Protein AF-A0A2V8MZA7-F1 (afdb_monomer_lite)

Sequence (136 aa):
GNGSMSVEARLWDLKAVQNREAIGQRFGSDDTDAGARLIAHRFADAIVDLISGGRGIAQTSIAYVSERTQAIKELYVMDYDGNNAHALTAYKSIVMTPAWSPDGEKVAFTSYRRGIPDIEILSRIDNRPYPFERIG

pLDDT: mean 92.76, std 7.94, range [48.31, 98.0]

Foldseek 3Di:
DWDKDKDWDWDFDPPDPPDRTQDTDIDMDIPDPVRVQVRVLVVVQVVCCSPVVDGDQQADKDWDWDCVPHVETFIWMAGPVRHPIDTLDDLSFHKDDWDADPVRQKIWIWTCSVVDTDIWMAGPVPSDTDDDPDPD

Radius of gyration: 19.93 Å; chains: 1; bounding box: 42×36×57 Å

Secondary structure (DSSP, 8-state):
---EEEEEEEEE-SS-SS--EEEEEEEEEESSHHHHHHHHHHHHHHHHHHHHSS--STT-EEEEEE-SSSSS-EEEEEETTS-S-EES---SS-EEEEEE-TTSSEEEEEE-TTSS-EEEEEETTT--B-PPP---

Structure (mmCIF, N/CA/C/O backbone):
data_AF-A0A2V8MZA7-F1
#
_entry.id   AF-A0A2V8MZA7-F1
#
loop_
_atom_site.group_PDB
_atom_site.id
_atom_site.type_symbol
_atom_site.label_atom_id
_atom_site.label_alt_id
_atom_site.label_comp_id
_atom_site.label_asym_id
_atom_site.label_entity_id
_atom_site.label_seq_id
_atom_site.pdbx_PDB_ins_code
_atom_site.Cartn_x
_atom_site.Cartn_y
_atom_site.Cartn_z
_atom_site.occupancy
_atom_site.B_iso_or_equiv
_atom_site.auth_seq_id
_atom_site.auth_comp_id
_atom_site.auth_asym_id
_atom_site.auth_atom_id
_atom_site.pdbx_PDB_model_num
ATOM 1 N N . GLY A 1 1 ? 17.695 -9.480 18.538 1.00 48.31 1 GLY A N 1
ATOM 2 C CA . GLY A 1 1 ? 16.611 -10.382 18.957 1.00 48.31 1 GLY A CA 1
ATOM 3 C C . GLY A 1 1 ? 15.328 -9.648 18.691 1.00 48.31 1 GLY A C 1
ATOM 4 O O . GLY A 1 1 ? 15.214 -8.532 19.171 1.00 48.31 1 GLY A O 1
ATOM 5 N N . ASN A 1 2 ? 14.442 -10.195 17.866 1.00 65.50 2 ASN A N 1
ATOM 6 C CA . ASN A 1 2 ? 13.229 -9.482 17.473 1.00 65.50 2 ASN A CA 1
ATOM 7 C C . ASN A 1 2 ? 12.174 -9.738 18.551 1.00 65.50 2 ASN A C 1
ATOM 9 O O . ASN A 1 2 ? 11.630 -10.837 18.631 1.00 65.50 2 ASN A O 1
ATOM 13 N N . GLY A 1 3 ? 11.987 -8.764 19.442 1.00 89.06 3 GLY A N 1
ATOM 14 C CA . GLY A 1 3 ? 10.914 -8.789 20.431 1.00 89.06 3 GLY A CA 1
ATOM 15 C C . GLY A 1 3 ? 9.550 -8.583 19.771 1.00 89.06 3 GLY A C 1
ATOM 16 O O . GLY A 1 3 ? 9.461 -8.174 18.615 1.00 89.06 3 GLY A O 1
ATOM 17 N N . SER A 1 4 ? 8.483 -8.858 20.513 1.00 94.06 4 SER A N 1
ATOM 18 C CA . SER A 1 4 ? 7.109 -8.544 20.114 1.00 94.06 4 SER A CA 1
ATOM 19 C C . SER A 1 4 ? 6.561 -7.408 20.971 1.00 94.06 4 SER A C 1
ATOM 21 O O . SER A 1 4 ? 6.731 -7.427 22.191 1.00 94.06 4 SER A O 1
ATOM 23 N N . MET A 1 5 ? 5.834 -6.484 20.356 1.00 95.75 5 MET A N 1
ATOM 24 C CA . MET A 1 5 ? 5.118 -5.396 21.011 1.00 95.75 5 MET A CA 1
ATOM 25 C C . MET A 1 5 ? 3.613 -5.681 21.020 1.00 95.75 5 MET A C 1
ATOM 27 O O . MET A 1 5 ? 3.051 -6.205 20.058 1.00 95.75 5 MET A O 1
ATOM 31 N N . SER A 1 6 ? 2.944 -5.281 22.101 1.00 96.12 6 SER A N 1
ATOM 32 C CA . SER A 1 6 ? 1.485 -5.234 22.188 1.00 96.12 6 SER A CA 1
ATOM 33 C C . SER A 1 6 ? 1.054 -3.867 22.707 1.00 96.12 6 SER A C 1
ATOM 35 O O . SER A 1 6 ? 1.511 -3.438 23.762 1.00 96.12 6 SER A O 1
ATOM 37 N N . VAL A 1 7 ? 0.132 -3.216 22.004 1.00 96.44 7 VAL A N 1
ATOM 38 C CA . VAL A 1 7 ? -0.423 -1.905 22.354 1.00 96.44 7 VAL A CA 1
ATOM 39 C C . VAL A 1 7 ? -1.921 -2.043 22.565 1.00 96.44 7 VAL A C 1
ATOM 41 O O . VAL A 1 7 ? -2.618 -2.655 21.759 1.00 96.44 7 VAL A O 1
ATOM 44 N N . GLU A 1 8 ? -2.425 -1.469 23.649 1.00 97.44 8 GLU A N 1
ATOM 45 C CA . GLU A 1 8 ? -3.858 -1.308 23.868 1.00 97.44 8 GLU A CA 1
ATOM 46 C C . GLU A 1 8 ? -4.256 0.112 23.466 1.00 97.44 8 GLU A C 1
ATOM 48 O O . GLU A 1 8 ? -3.748 1.081 24.029 1.00 97.44 8 GLU A O 1
ATOM 53 N N . ALA A 1 9 ? -5.131 0.231 22.470 1.00 96.25 9 ALA A N 1
ATOM 54 C CA . ALA A 1 9 ? -5.598 1.511 21.960 1.00 96.25 9 ALA A CA 1
ATOM 55 C C . ALA A 1 9 ? -7.099 1.655 22.200 1.00 96.25 9 ALA A C 1
ATOM 57 O O . ALA A 1 9 ? -7.874 0.705 22.038 1.00 96.25 9 ALA A O 1
ATOM 58 N N . ARG A 1 10 ? -7.496 2.860 22.611 1.00 96.31 10 ARG A N 1
ATOM 59 C CA . ARG A 1 10 ? -8.864 3.165 23.011 1.00 96.31 10 ARG A CA 1
ATOM 60 C C . ARG A 1 10 ? -9.336 4.485 22.414 1.00 96.31 10 ARG A C 1
ATOM 62 O O . ARG A 1 10 ? -8.572 5.447 22.350 1.00 96.31 10 ARG A O 1
ATOM 69 N N . LEU A 1 11 ? -10.598 4.525 22.000 1.00 95.75 11 LEU A N 1
ATOM 70 C CA . LEU A 1 11 ? -11.300 5.726 21.549 1.00 95.75 11 LEU A CA 1
ATOM 71 C C . LEU A 1 11 ? -12.491 5.962 22.477 1.00 95.75 11 LEU A C 1
ATOM 73 O O . LEU A 1 11 ? -13.287 5.048 22.684 1.00 95.75 11 LEU A O 1
ATOM 77 N N . TRP A 1 12 ? -12.642 7.184 22.990 1.00 95.00 12 TRP A N 1
ATOM 78 C CA . TRP A 1 12 ? -13.783 7.558 23.826 1.00 95.00 12 TRP A CA 1
ATOM 79 C C . TRP A 1 12 ? -14.686 8.578 23.137 1.00 95.00 12 TRP A C 1
ATOM 81 O O . TRP A 1 12 ? -14.219 9.620 22.679 1.00 95.00 12 TRP A O 1
ATOM 91 N N . ASP A 1 13 ? -15.990 8.311 23.140 1.00 93.94 13 ASP A N 1
ATOM 92 C CA . ASP A 1 13 ? -17.019 9.298 22.845 1.00 93.94 13 ASP A CA 1
ATOM 93 C C . ASP A 1 13 ? -17.278 10.159 24.088 1.00 93.94 13 ASP A C 1
ATOM 95 O O . ASP A 1 13 ? -17.837 9.720 25.098 1.00 93.94 13 ASP A O 1
ATOM 99 N N . LEU A 1 14 ? -16.866 11.423 24.006 1.00 92.44 14 LEU A N 1
ATOM 100 C CA . LEU A 1 14 ? -17.025 12.390 25.089 1.00 92.44 14 LEU A CA 1
ATOM 101 C C . LEU A 1 14 ? -18.467 12.897 25.245 1.00 92.44 14 LEU A C 1
ATOM 103 O O . LEU A 1 14 ? -18.784 13.493 26.274 1.00 92.44 14 LEU A O 1
ATOM 107 N N . LYS A 1 15 ? -19.342 12.675 24.255 1.00 92.44 15 LYS A N 1
ATOM 108 C CA . LYS A 1 15 ? -20.757 13.081 24.299 1.00 92.44 15 LYS A CA 1
ATOM 109 C C . LYS A 1 15 ? -21.651 12.014 24.926 1.00 92.44 15 LYS A C 1
ATOM 111 O O . LYS A 1 15 ? -22.746 12.335 25.386 1.00 92.44 15 LYS A O 1
ATOM 116 N N . ALA A 1 16 ? -21.196 10.765 24.973 1.00 88.62 16 ALA A N 1
ATOM 117 C CA . ALA A 1 16 ? -21.960 9.670 25.547 1.00 88.62 16 ALA A CA 1
ATOM 118 C C . ALA A 1 16 ? -22.095 9.812 27.079 1.00 88.62 16 ALA A C 1
ATOM 120 O O . ALA A 1 16 ? -21.127 10.038 27.816 1.00 88.62 16 ALA A O 1
ATOM 121 N N . VAL A 1 17 ? -23.324 9.668 27.583 1.00 85.44 17 VAL A N 1
ATOM 122 C CA . VAL A 1 17 ? -23.628 9.731 29.026 1.00 85.44 17 VAL A CA 1
ATOM 123 C C . VAL A 1 17 ? -23.287 8.406 29.722 1.00 85.44 17 VAL A C 1
ATOM 125 O O . VAL A 1 17 ? -22.861 8.409 30.873 1.00 85.44 17 VAL A O 1
ATOM 128 N N . GLN A 1 18 ? -23.408 7.283 29.010 1.00 86.12 18 GLN A N 1
ATOM 129 C CA . GLN A 1 18 ? -23.019 5.933 29.438 1.00 86.12 18 GLN A CA 1
ATOM 130 C C . GLN A 1 18 ? -22.300 5.233 28.276 1.00 86.12 18 GLN A C 1
ATOM 132 O O . GLN A 1 18 ? -22.518 5.607 27.128 1.00 86.12 18 GLN A O 1
ATOM 137 N N . ASN A 1 19 ? -21.460 4.231 28.562 1.00 81.75 19 ASN A N 1
ATOM 138 C CA . ASN A 1 19 ? -20.692 3.474 27.557 1.00 81.75 19 ASN A CA 1
ATOM 139 C C . ASN A 1 19 ? -19.843 4.362 26.634 1.00 81.75 19 ASN A C 1
ATOM 141 O O . ASN A 1 19 ? -19.955 4.316 25.415 1.00 81.75 19 ASN A O 1
ATOM 145 N N . ARG A 1 20 ? -18.977 5.185 27.237 1.00 90.88 20 ARG A N 1
ATOM 146 C CA . ARG A 1 20 ? -18.128 6.137 26.503 1.00 90.88 20 ARG A CA 1
ATOM 147 C C . ARG A 1 20 ? -17.051 5.485 25.647 1.00 90.88 20 ARG A C 1
ATOM 149 O O . ARG A 1 20 ? -16.498 6.160 24.795 1.00 90.88 20 ARG A O 1
ATOM 156 N N . GLU A 1 21 ? -16.682 4.235 25.901 1.00 94.69 21 GLU A N 1
ATOM 157 C CA . GLU A 1 21 ? -15.635 3.574 25.121 1.00 94.69 21 GLU A CA 1
ATOM 158 C C . GLU A 1 21 ? -16.204 3.119 23.774 1.00 94.69 21 GLU A C 1
ATOM 160 O O . GLU A 1 21 ? -17.037 2.220 23.708 1.00 94.69 21 GLU A O 1
ATOM 165 N N . ALA A 1 22 ? -15.763 3.783 22.709 1.00 92.19 22 ALA A N 1
ATOM 166 C CA . ALA A 1 22 ? -16.180 3.528 21.338 1.00 92.19 22 ALA A CA 1
ATOM 167 C C . ALA A 1 22 ? -15.284 2.478 20.659 1.00 92.19 22 ALA A C 1
ATOM 169 O O . ALA A 1 22 ? -15.753 1.691 19.841 1.00 92.19 22 ALA A O 1
ATOM 170 N N . ILE A 1 23 ? -13.998 2.440 21.023 1.00 93.88 23 ILE A N 1
ATOM 171 C CA . ILE A 1 23 ? -13.046 1.395 20.626 1.00 93.88 23 ILE A CA 1
ATOM 172 C C . ILE A 1 23 ? -12.207 1.037 21.848 1.00 93.88 23 ILE A C 1
ATOM 174 O O . ILE A 1 23 ? -11.699 1.934 22.515 1.00 93.88 23 ILE A O 1
ATOM 178 N N . GLY A 1 24 ? -12.015 -0.257 22.084 1.00 94.75 24 GLY A N 1
ATOM 179 C CA . GLY A 1 24 ? -11.020 -0.798 23.004 1.00 94.75 24 GLY A CA 1
ATOM 180 C C . GLY A 1 24 ? -10.431 -2.063 22.408 1.00 94.75 24 GLY A C 1
ATOM 181 O O . GLY A 1 24 ? -11.059 -3.120 22.439 1.00 94.75 24 GLY A O 1
ATOM 182 N N . GLN A 1 25 ? -9.260 -1.952 21.784 1.00 95.25 25 GLN A N 1
ATOM 183 C CA . GLN A 1 25 ? -8.643 -3.056 21.051 1.00 95.25 25 GLN A CA 1
ATOM 184 C C . GLN A 1 25 ? -7.162 -3.185 21.391 1.00 95.25 25 GLN A C 1
ATOM 186 O O . GLN A 1 25 ? -6.458 -2.201 21.623 1.00 95.25 25 GLN A O 1
ATOM 191 N N . ARG A 1 26 ? -6.684 -4.430 21.403 1.00 97.12 26 ARG A N 1
ATOM 192 C CA . ARG A 1 26 ? -5.268 -4.756 21.546 1.00 97.12 26 ARG A CA 1
ATOM 193 C C . ARG A 1 26 ? -4.693 -5.110 20.182 1.00 97.12 26 ARG A C 1
ATOM 195 O O . ARG A 1 26 ? -5.220 -5.980 19.494 1.00 97.12 26 ARG A O 1
ATOM 202 N N . PHE A 1 27 ? -3.580 -4.482 19.839 1.00 96.38 27 PHE A N 1
ATOM 203 C CA . PHE A 1 27 ? -2.850 -4.693 18.598 1.00 96.38 27 PHE A CA 1
ATOM 204 C C . PHE A 1 27 ? -1.456 -5.233 18.907 1.00 96.38 27 PHE A C 1
ATOM 206 O O . PHE A 1 27 ? -0.794 -4.743 19.818 1.00 96.38 27 PHE A O 1
ATOM 213 N N . GLY A 1 28 ? -1.012 -6.232 18.146 1.00 96.12 28 GLY A N 1
ATOM 214 C CA . GLY A 1 28 ? 0.327 -6.808 18.260 1.00 96.12 28 GLY A CA 1
ATOM 215 C C . GLY A 1 28 ? 1.112 -6.694 16.957 1.00 96.12 28 GLY A C 1
ATOM 216 O O . GLY A 1 28 ? 0.527 -6.776 15.871 1.00 96.12 28 GLY A O 1
ATOM 217 N N . SER A 1 29 ? 2.425 -6.505 17.076 1.00 96.75 29 SER A N 1
ATOM 218 C CA . SER A 1 29 ? 3.382 -6.510 15.965 1.00 96.75 29 SER A CA 1
ATOM 219 C C . SER A 1 29 ? 4.803 -6.763 16.481 1.00 96.75 29 SER A C 1
ATOM 221 O O . SER A 1 29 ? 5.033 -6.794 17.689 1.00 96.75 29 SER A O 1
ATOM 223 N N . ASP A 1 30 ? 5.765 -6.917 15.577 1.00 96.44 30 ASP A N 1
ATOM 224 C CA . ASP A 1 30 ? 7.187 -6.901 15.922 1.00 96.44 30 ASP A CA 1
ATOM 225 C C . ASP A 1 30 ? 7.575 -5.591 16.623 1.00 96.44 30 ASP A C 1
ATOM 227 O O . ASP A 1 30 ? 7.091 -4.516 16.257 1.00 96.44 30 ASP A O 1
ATOM 231 N N . ASP A 1 31 ? 8.472 -5.679 17.606 1.00 96.56 31 ASP A N 1
ATOM 232 C CA . ASP A 1 31 ? 8.998 -4.541 18.367 1.00 96.56 31 ASP A CA 1
ATOM 233 C C . ASP A 1 31 ? 10.020 -3.750 17.531 1.00 96.56 31 ASP A C 1
ATOM 235 O O . ASP A 1 31 ? 11.237 -3.874 17.676 1.00 96.56 31 ASP A O 1
ATOM 239 N N . THR A 1 32 ? 9.496 -3.017 16.550 1.00 96.06 32 THR A N 1
ATOM 240 C CA . THR A 1 32 ? 10.236 -2.217 15.566 1.00 96.06 32 THR A CA 1
ATOM 241 C C . THR A 1 32 ? 9.433 -0.969 15.203 1.00 96.06 32 THR A C 1
ATOM 243 O O . THR A 1 32 ? 8.209 -0.957 15.346 1.00 96.06 32 THR A O 1
ATOM 246 N N . ASP A 1 33 ? 10.082 0.049 14.634 1.00 94.69 33 ASP A N 1
ATOM 247 C CA . ASP A 1 33 ? 9.393 1.248 14.132 1.00 94.69 33 ASP A CA 1
ATOM 248 C C . ASP A 1 33 ? 8.321 0.904 13.083 1.00 94.69 33 ASP A C 1
ATOM 250 O O . ASP A 1 33 ? 7.221 1.463 13.085 1.00 94.69 33 ASP A O 1
ATOM 254 N N . ALA A 1 34 ? 8.610 -0.068 12.209 1.00 94.25 34 ALA A N 1
ATOM 255 C CA . ALA A 1 34 ? 7.657 -0.562 11.219 1.00 94.25 34 ALA A CA 1
ATOM 256 C C . ALA A 1 34 ? 6.438 -1.221 11.884 1.00 94.25 34 ALA A C 1
ATOM 258 O O . ALA A 1 34 ? 5.302 -0.986 11.466 1.00 94.25 34 ALA A O 1
ATOM 259 N N . GLY A 1 35 ? 6.660 -2.003 12.944 1.00 96.00 35 GLY A N 1
ATOM 260 C CA . GLY A 1 35 ? 5.593 -2.638 13.708 1.00 96.00 35 GLY A CA 1
ATOM 261 C C . GLY A 1 35 ? 4.741 -1.647 14.501 1.00 96.00 35 GLY A C 1
ATOM 262 O O . GLY A 1 35 ? 3.513 -1.727 14.464 1.00 96.00 35 GLY A O 1
ATOM 263 N N . ALA A 1 36 ? 5.365 -0.657 15.142 1.00 95.75 36 ALA A N 1
ATOM 264 C CA . ALA A 1 36 ? 4.657 0.428 15.819 1.00 95.75 36 ALA A CA 1
ATOM 265 C C . ALA A 1 36 ? 3.785 1.227 14.836 1.00 95.75 36 ALA A C 1
ATOM 267 O O . ALA A 1 36 ? 2.622 1.521 15.121 1.00 95.75 36 ALA A O 1
ATOM 268 N N . ARG A 1 37 ? 4.305 1.515 13.636 1.00 96.38 37 ARG A N 1
ATOM 269 C CA . ARG A 1 37 ? 3.540 2.192 12.584 1.00 96.38 37 ARG A CA 1
ATOM 270 C C . ARG A 1 37 ? 2.385 1.338 12.057 1.00 96.38 37 ARG A C 1
ATOM 272 O O . ARG A 1 37 ? 1.295 1.863 11.859 1.00 96.38 37 ARG A O 1
ATOM 279 N N . LEU A 1 38 ? 2.579 0.028 11.890 1.00 96.38 38 LEU A N 1
ATOM 280 C CA . LEU A 1 38 ? 1.497 -0.889 11.514 1.00 96.38 38 LEU A CA 1
ATOM 281 C C . LEU A 1 38 ? 0.362 -0.886 12.549 1.00 96.38 38 LEU A C 1
ATOM 283 O O . LEU A 1 38 ? -0.812 -0.875 12.180 1.00 96.38 38 LEU A O 1
ATOM 287 N N . ILE A 1 39 ? 0.702 -0.869 13.840 1.00 97.56 39 ILE A N 1
ATOM 288 C CA . ILE A 1 39 ? -0.277 -0.745 14.926 1.00 97.56 39 ILE A CA 1
ATOM 289 C C . ILE A 1 39 ? -1.046 0.579 14.819 1.00 97.56 39 ILE A C 1
ATOM 291 O O . ILE A 1 39 ? -2.276 0.570 14.883 1.00 97.56 39 ILE A O 1
ATOM 295 N N . ALA A 1 40 ? -0.344 1.699 14.620 1.00 96.94 40 ALA A N 1
ATOM 296 C CA . ALA A 1 40 ? -0.972 3.012 14.481 1.00 96.94 40 ALA A CA 1
ATOM 297 C C . ALA A 1 40 ? -1.953 3.059 13.297 1.00 96.94 40 ALA A C 1
ATOM 299 O O . ALA A 1 40 ? -3.078 3.530 13.454 1.00 96.94 40 ALA A O 1
ATOM 300 N N . HIS A 1 41 ? -1.571 2.500 12.146 1.00 97.81 41 HIS A N 1
ATOM 301 C CA . HIS A 1 41 ? -2.423 2.442 10.955 1.00 97.81 41 HIS A CA 1
ATOM 302 C C . HIS A 1 41 ? -3.660 1.573 11.156 1.00 97.81 41 HIS A C 1
ATOM 304 O O . HIS A 1 41 ? -4.757 1.979 10.786 1.00 97.81 41 HIS A O 1
ATOM 310 N N . ARG A 1 42 ? -3.524 0.417 11.815 1.00 97.19 42 ARG A N 1
ATOM 311 C CA . ARG A 1 42 ? -4.676 -0.431 12.167 1.00 97.19 42 ARG A CA 1
ATOM 312 C C . ARG A 1 42 ? -5.657 0.284 13.088 1.00 97.19 42 ARG A C 1
ATOM 314 O O . ARG A 1 42 ? -6.865 0.153 12.912 1.00 97.19 42 ARG A O 1
ATOM 321 N N . PHE A 1 43 ? -5.150 1.043 14.057 1.00 97.38 43 PHE A N 1
ATOM 322 C CA . PHE A 1 43 ? -6.011 1.824 14.936 1.00 97.38 43 PHE A CA 1
ATOM 323 C C . PHE A 1 43 ? -6.681 2.990 14.195 1.00 97.38 43 PHE A C 1
ATOM 325 O O . PHE A 1 43 ? -7.872 3.223 14.387 1.00 97.38 43 PHE A O 1
ATOM 332 N N . ALA A 1 44 ? -5.957 3.675 13.303 1.00 96.81 44 ALA A N 1
ATOM 333 C CA . ALA A 1 44 ? -6.526 4.712 12.444 1.00 96.81 44 ALA A CA 1
ATOM 334 C C . ALA A 1 44 ? -7.647 4.161 11.546 1.00 96.81 44 ALA A C 1
ATOM 336 O O . ALA A 1 44 ? -8.715 4.766 11.475 1.00 96.81 44 ALA A O 1
ATOM 337 N N . ASP A 1 45 ? -7.447 2.990 10.934 1.00 96.88 45 ASP A N 1
ATOM 338 C CA . ASP A 1 45 ? -8.485 2.319 10.146 1.00 96.88 45 ASP A CA 1
ATOM 339 C C . ASP A 1 45 ? -9.695 1.960 11.011 1.00 96.88 45 ASP A C 1
ATOM 341 O O . ASP A 1 45 ? -10.816 2.275 10.634 1.00 96.88 45 ASP A O 1
ATOM 345 N N . ALA A 1 46 ? -9.492 1.411 12.214 1.00 95.81 46 ALA A N 1
ATOM 346 C CA . ALA A 1 46 ? -10.596 1.103 13.126 1.00 95.81 46 ALA A CA 1
ATOM 347 C C . ALA A 1 46 ? -11.430 2.349 13.495 1.00 95.81 46 ALA A C 1
ATOM 349 O O . ALA A 1 46 ? -12.654 2.266 13.610 1.00 95.81 46 ALA A O 1
ATOM 350 N N . ILE A 1 47 ? -10.785 3.511 13.657 1.00 95.44 47 ILE A N 1
ATOM 351 C CA . ILE A 1 47 ? -11.473 4.789 13.887 1.00 95.44 47 ILE A CA 1
ATOM 352 C C . ILE A 1 47 ? -12.285 5.203 12.650 1.00 95.44 47 ILE A C 1
ATOM 354 O O . ILE A 1 47 ? -13.445 5.599 12.783 1.00 95.44 47 ILE A O 1
ATOM 358 N N . VAL A 1 48 ? -11.696 5.122 11.453 1.00 95.62 48 VAL A N 1
ATOM 359 C CA . VAL A 1 48 ? -12.369 5.496 10.197 1.00 95.62 48 VAL A CA 1
ATOM 360 C C . VAL A 1 48 ? -13.555 4.580 9.915 1.00 95.62 48 VAL A C 1
ATOM 362 O O . VAL A 1 48 ? -14.631 5.088 9.596 1.00 95.62 48 VAL A O 1
ATOM 365 N N . ASP A 1 49 ? -13.387 3.273 10.104 1.00 94.81 49 ASP A N 1
ATOM 366 C CA . ASP A 1 49 ? -14.428 2.260 9.939 1.00 94.81 49 ASP A CA 1
ATOM 367 C C . ASP A 1 49 ? -15.632 2.570 10.833 1.00 94.81 49 ASP A C 1
ATOM 369 O O . ASP A 1 49 ? -16.774 2.577 10.367 1.00 94.81 49 ASP A O 1
ATOM 373 N N . LEU A 1 50 ? -15.373 2.896 12.103 1.00 92.12 50 LEU A N 1
ATOM 374 C CA . LEU A 1 50 ? -16.411 3.229 13.071 1.00 92.12 50 LEU A CA 1
ATOM 375 C C . LEU A 1 50 ? -17.181 4.504 12.695 1.00 92.12 50 LEU A C 1
ATOM 377 O O . LEU A 1 50 ? -18.404 4.537 12.810 1.00 92.12 50 LEU A O 1
ATOM 381 N N . ILE A 1 51 ? -16.477 5.566 12.292 1.00 90.56 51 ILE A N 1
ATOM 382 C CA . ILE A 1 51 ? -17.085 6.894 12.101 1.00 90.56 51 ILE A CA 1
ATOM 383 C C . ILE A 1 51 ? -17.702 7.043 10.707 1.00 90.56 51 ILE A C 1
ATOM 385 O O . ILE A 1 51 ? -18.726 7.706 10.548 1.00 90.56 51 ILE A O 1
ATOM 389 N N . SER A 1 52 ? -17.076 6.448 9.693 1.00 89.56 52 SER A N 1
ATOM 390 C CA . SER A 1 52 ? -17.430 6.660 8.285 1.00 89.56 52 SER A CA 1
ATOM 391 C C . SER A 1 52 ? -18.260 5.516 7.702 1.00 89.56 52 SER A C 1
ATOM 393 O O . SER A 1 52 ? -18.856 5.686 6.641 1.00 89.56 52 SER A O 1
ATOM 395 N N . GLY A 1 53 ? -18.288 4.345 8.353 1.00 83.94 53 GLY A N 1
ATOM 396 C CA . GLY A 1 53 ? -18.953 3.142 7.839 1.00 83.94 53 GLY A CA 1
ATOM 397 C C . GLY A 1 53 ? -18.264 2.516 6.619 1.00 83.94 53 GLY A C 1
ATOM 398 O O . GLY A 1 53 ? -18.849 1.665 5.951 1.00 83.94 53 GLY A O 1
ATOM 399 N N . GLY A 1 54 ? -17.038 2.941 6.307 1.00 89.81 54 GLY A N 1
ATOM 400 C CA . GLY A 1 54 ? -16.245 2.466 5.177 1.00 89.81 54 GLY A CA 1
ATOM 401 C C . GLY A 1 54 ? -14.818 2.154 5.604 1.00 89.81 54 GLY A C 1
ATOM 402 O O . GLY A 1 54 ? -14.334 2.734 6.570 1.00 89.81 54 GLY A 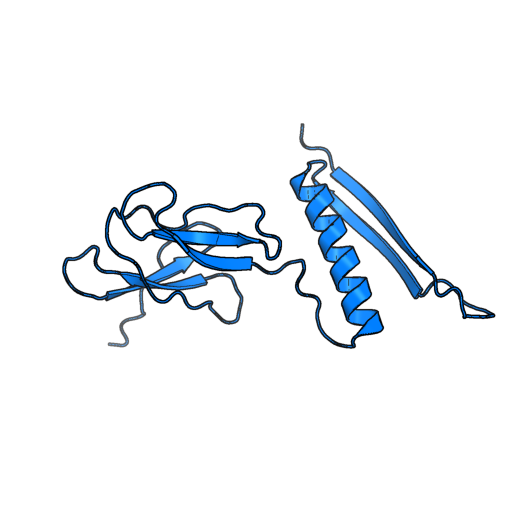O 1
ATOM 403 N N . ARG A 1 55 ? -14.163 1.247 4.868 1.00 90.31 55 ARG A N 1
ATOM 404 C CA . ARG A 1 55 ? -12.813 0.768 5.187 1.00 90.31 55 ARG A CA 1
ATOM 405 C C . ARG A 1 55 ? -11.796 1.915 5.154 1.00 90.31 55 ARG A C 1
ATOM 407 O O . ARG A 1 55 ? -11.688 2.603 4.138 1.00 90.31 55 ARG A O 1
ATOM 414 N N . GLY A 1 56 ? -11.020 2.062 6.222 1.00 93.56 56 GLY A N 1
ATOM 415 C CA . GLY A 1 56 ? -9.867 2.953 6.274 1.00 93.56 56 GLY A CA 1
ATOM 416 C C . GLY A 1 56 ? -8.791 2.626 5.226 1.00 93.56 56 GLY A C 1
ATOM 417 O O . GLY A 1 56 ? -8.732 1.533 4.658 1.00 93.56 56 GLY A O 1
ATOM 418 N N . ILE A 1 57 ? -7.949 3.615 4.926 1.00 95.56 57 ILE A N 1
ATOM 419 C CA . ILE A 1 57 ? -6.914 3.521 3.885 1.00 95.56 57 ILE A CA 1
ATOM 420 C C . ILE A 1 57 ? -5.495 3.439 4.453 1.00 95.56 57 ILE A C 1
ATOM 422 O O . ILE A 1 57 ? -4.537 3.395 3.682 1.00 95.56 57 ILE A O 1
ATOM 426 N N . ALA A 1 58 ? -5.329 3.444 5.776 1.00 97.31 58 ALA A N 1
ATOM 427 C CA . ALA A 1 58 ? -4.028 3.631 6.405 1.00 97.31 58 ALA A CA 1
ATOM 428 C C . ALA A 1 58 ? -3.078 2.441 6.187 1.00 97.31 58 ALA A C 1
ATOM 430 O O . ALA A 1 58 ? -1.859 2.564 6.273 1.00 97.31 58 ALA A O 1
ATOM 431 N N . GLN A 1 59 ? -3.622 1.275 5.847 1.00 94.88 59 GLN A N 1
ATOM 432 C CA . GLN A 1 59 ? -2.838 0.094 5.477 1.00 94.88 59 GLN A CA 1
ATOM 433 C C . GLN A 1 59 ? -2.630 -0.061 3.959 1.00 94.88 59 GLN A C 1
ATOM 435 O O . GLN A 1 59 ? -2.091 -1.075 3.512 1.00 94.88 59 GLN A O 1
ATOM 440 N N . THR A 1 60 ? -3.065 0.908 3.146 1.00 95.69 60 THR A N 1
ATOM 441 C CA . THR A 1 60 ? -2.943 0.837 1.681 1.00 95.69 60 THR A CA 1
ATOM 442 C C . THR A 1 60 ? -1.578 1.310 1.181 1.00 95.69 60 THR A C 1
ATOM 444 O O . THR A 1 60 ? -0.793 1.933 1.901 1.00 95.69 60 THR A O 1
ATOM 447 N N . SER A 1 61 ? -1.295 1.009 -0.087 1.00 96.69 61 SER A N 1
ATOM 448 C CA . SER A 1 61 ? -0.073 1.411 -0.779 1.00 96.69 61 SER A CA 1
ATOM 449 C C . SER A 1 61 ? -0.397 2.097 -2.106 1.00 96.69 61 SER A C 1
ATOM 451 O O . SER A 1 61 ? -1.439 1.862 -2.716 1.00 96.69 61 SER A O 1
ATOM 453 N N . ILE A 1 62 ? 0.529 2.927 -2.575 1.00 97.62 62 ILE A N 1
ATOM 454 C CA . ILE A 1 62 ? 0.450 3.670 -3.832 1.00 97.62 62 ILE A CA 1
ATOM 455 C C . ILE A 1 62 ? 1.537 3.140 -4.769 1.00 97.62 62 ILE A C 1
ATOM 457 O O . ILE A 1 62 ? 2.707 3.099 -4.392 1.00 97.62 62 ILE A O 1
ATOM 461 N N . ALA A 1 63 ? 1.155 2.771 -5.995 1.00 97.94 63 ALA A N 1
ATOM 462 C CA . ALA A 1 63 ? 2.088 2.492 -7.085 1.00 97.94 63 ALA A CA 1
ATOM 463 C C . ALA A 1 63 ? 2.196 3.728 -7.979 1.00 97.94 63 ALA A C 1
ATOM 465 O O . ALA A 1 63 ? 1.184 4.333 -8.337 1.00 97.94 63 ALA A O 1
ATOM 466 N N . TYR A 1 64 ? 3.416 4.111 -8.335 1.00 97.44 64 TYR A N 1
ATOM 467 C CA . TYR A 1 64 ? 3.673 5.313 -9.123 1.00 97.44 64 TYR A CA 1
ATOM 468 C C . TYR A 1 64 ? 4.963 5.183 -9.930 1.00 97.44 64 TYR A C 1
ATOM 470 O O . TYR A 1 64 ? 5.829 4.362 -9.637 1.00 97.44 64 TYR A O 1
ATOM 478 N N . VAL A 1 65 ? 5.093 6.016 -10.960 1.00 96.94 65 VAL A N 1
ATOM 479 C CA . VAL A 1 65 ? 6.305 6.099 -11.781 1.00 96.94 65 VAL A CA 1
ATOM 480 C C . VAL A 1 65 ? 7.175 7.240 -11.271 1.00 96.94 65 VAL A C 1
ATOM 482 O O . VAL A 1 65 ? 6.670 8.328 -10.987 1.00 96.94 65 VAL A O 1
ATOM 485 N N . SER A 1 66 ? 8.480 7.010 -11.147 1.00 95.06 66 SER A N 1
ATOM 486 C CA . SER A 1 66 ? 9.423 8.025 -10.676 1.00 95.06 66 SER A CA 1
ATOM 487 C C . SER A 1 66 ? 10.788 7.890 -11.346 1.00 95.06 66 SER A C 1
ATOM 489 O O . SER A 1 66 ? 11.221 6.797 -11.691 1.00 95.06 66 SER A O 1
ATOM 491 N N . GLU A 1 67 ? 11.474 9.023 -11.487 1.00 94.00 67 GLU A N 1
ATOM 492 C CA . GLU A 1 67 ? 12.850 9.147 -12.002 1.00 94.00 67 GLU 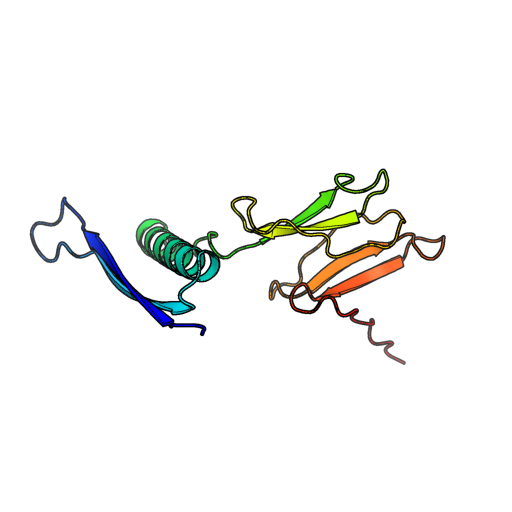A CA 1
ATOM 493 C C . GLU A 1 67 ? 13.816 9.531 -10.857 1.00 94.00 67 GLU A C 1
ATOM 495 O O . GLU A 1 67 ? 14.852 10.161 -11.049 1.00 94.00 67 GLU A O 1
ATOM 500 N N . ARG A 1 68 ? 13.446 9.217 -9.606 1.00 87.06 68 ARG A N 1
ATOM 501 C CA . ARG A 1 68 ? 14.133 9.742 -8.412 1.00 87.06 68 ARG A CA 1
ATOM 502 C C . ARG A 1 68 ? 15.537 9.178 -8.189 1.00 87.06 68 ARG A C 1
ATOM 504 O O . ARG A 1 68 ? 16.367 9.871 -7.615 1.00 87.06 68 ARG A O 1
ATOM 511 N N . THR A 1 69 ? 15.803 7.929 -8.583 1.00 78.44 69 THR A N 1
ATOM 512 C CA . THR A 1 69 ? 17.139 7.320 -8.414 1.00 78.44 69 THR A CA 1
ATOM 513 C C . THR A 1 69 ? 17.956 7.306 -9.698 1.00 78.44 69 THR A C 1
ATOM 515 O O . THR A 1 69 ? 19.171 7.147 -9.641 1.00 78.44 69 THR A O 1
ATOM 518 N N . GLN A 1 70 ? 17.306 7.407 -10.856 1.00 77.94 70 GLN A N 1
ATOM 519 C CA . GLN A 1 70 ? 17.930 7.358 -12.177 1.00 77.94 70 GLN A CA 1
ATOM 520 C C . GLN A 1 70 ? 17.127 8.249 -13.126 1.00 77.94 70 GLN A C 1
ATOM 522 O O . GLN A 1 70 ? 15.917 8.357 -12.970 1.00 77.94 70 GLN A O 1
ATOM 527 N N . ALA A 1 71 ? 17.768 8.806 -14.156 1.00 87.56 71 ALA A N 1
ATOM 528 C CA . ALA A 1 71 ? 17.114 9.620 -15.192 1.00 87.56 71 ALA A CA 1
ATOM 529 C C . ALA A 1 71 ? 16.198 8.808 -16.144 1.00 87.56 71 ALA A C 1
ATOM 531 O O . ALA A 1 71 ? 16.016 9.169 -17.304 1.00 87.56 71 ALA A O 1
ATOM 532 N N . ILE A 1 72 ? 15.679 7.667 -15.682 1.00 90.69 72 ILE A N 1
ATOM 533 C CA . ILE A 1 72 ? 14.797 6.763 -16.415 1.00 90.69 72 ILE A CA 1
ATOM 534 C C . ILE A 1 72 ? 13.612 6.421 -15.508 1.00 90.69 72 ILE A C 1
ATOM 536 O O . ILE A 1 72 ? 13.774 6.231 -14.303 1.00 90.69 72 ILE A O 1
ATOM 540 N N . LYS A 1 73 ? 12.419 6.360 -16.105 1.00 93.38 73 LYS A N 1
ATOM 541 C CA . LYS A 1 73 ? 11.157 6.056 -15.426 1.00 93.38 73 LYS A CA 1
ATOM 542 C C . LYS A 1 73 ? 11.142 4.623 -14.913 1.00 93.38 73 LYS A C 1
ATOM 544 O O . LYS A 1 73 ? 11.070 3.703 -15.720 1.00 93.38 73 LYS A O 1
ATOM 549 N N . GLU A 1 74 ? 11.126 4.466 -13.595 1.00 95.19 74 GLU A N 1
ATOM 550 C CA . GLU A 1 74 ? 10.982 3.183 -12.903 1.00 95.19 74 GLU A CA 1
ATOM 551 C C . GLU A 1 74 ? 9.674 3.148 -12.096 1.00 95.19 74 GLU A C 1
ATOM 553 O O . GLU A 1 74 ? 9.099 4.188 -11.751 1.00 95.19 74 GLU A O 1
ATOM 558 N N . LEU A 1 75 ? 9.198 1.941 -11.800 1.00 96.62 75 LEU A N 1
ATOM 559 C CA . LEU A 1 75 ? 8.012 1.688 -10.995 1.00 96.62 75 LEU A CA 1
ATOM 560 C C . LEU A 1 75 ? 8.413 1.674 -9.527 1.00 96.62 75 LEU A C 1
ATOM 562 O O . LEU A 1 75 ? 9.328 0.954 -9.133 1.00 96.62 75 LEU A O 1
ATOM 566 N N . TYR A 1 76 ? 7.695 2.437 -8.716 1.00 96.50 76 TYR A N 1
ATOM 567 C CA . TYR A 1 76 ? 7.864 2.507 -7.274 1.00 96.50 76 TYR A CA 1
ATOM 568 C C . TYR A 1 76 ? 6.569 2.162 -6.560 1.00 96.50 76 TYR A C 1
ATOM 570 O O . TYR A 1 76 ? 5.470 2.362 -7.084 1.00 96.50 76 TYR A O 1
ATOM 578 N N . VAL A 1 77 ? 6.727 1.705 -5.323 1.00 97.25 77 VAL A N 1
ATOM 579 C CA . VAL A 1 77 ? 5.644 1.523 -4.363 1.00 97.25 77 VAL A CA 1
ATOM 580 C C . VAL A 1 77 ? 5.999 2.275 -3.084 1.00 97.25 77 VAL A C 1
ATOM 582 O O . VAL A 1 77 ? 7.168 2.380 -2.714 1.00 97.25 77 VAL A O 1
ATOM 585 N N . MET A 1 78 ? 4.992 2.843 -2.432 1.00 96.56 78 MET A N 1
ATOM 586 C CA . MET A 1 78 ? 5.085 3.426 -1.093 1.00 96.56 78 MET A CA 1
ATOM 587 C C . MET A 1 78 ? 3.790 3.164 -0.331 1.00 96.56 78 MET A C 1
ATOM 589 O O . MET A 1 78 ? 2.776 2.814 -0.936 1.00 96.56 78 MET A O 1
ATOM 593 N N . ASP A 1 79 ? 3.800 3.355 0.977 1.00 97.12 79 ASP A N 1
ATOM 594 C CA . ASP A 1 79 ? 2.578 3.340 1.776 1.00 97.12 79 ASP A CA 1
ATOM 595 C C . ASP A 1 79 ? 1.735 4.601 1.522 1.00 97.12 79 ASP A C 1
ATOM 597 O O . ASP A 1 79 ? 2.228 5.586 0.970 1.00 97.12 79 ASP A O 1
ATOM 601 N N . TYR A 1 80 ? 0.459 4.593 1.921 1.00 96.38 80 TYR A N 1
ATOM 602 C CA . TYR A 1 80 ? -0.474 5.702 1.659 1.00 96.38 80 TYR A CA 1
ATOM 603 C C . TYR A 1 80 ? 0.013 7.075 2.169 1.00 96.38 80 TYR A C 1
ATOM 605 O O . TYR A 1 80 ? -0.330 8.104 1.592 1.00 96.38 80 TYR A O 1
ATOM 613 N N . ASP A 1 81 ? 0.815 7.087 3.237 1.00 96.81 81 ASP A N 1
ATOM 614 C CA . ASP A 1 81 ? 1.389 8.285 3.865 1.00 96.81 81 ASP A CA 1
ATOM 615 C C . ASP A 1 81 ? 2.753 8.692 3.268 1.00 96.81 81 ASP A C 1
ATOM 617 O O . ASP A 1 81 ? 3.390 9.626 3.751 1.00 96.81 81 ASP A O 1
ATOM 621 N N . GLY A 1 82 ? 3.212 7.996 2.221 1.00 96.44 82 GLY A N 1
ATOM 622 C CA . GLY A 1 82 ? 4.478 8.243 1.534 1.00 96.44 82 GLY A CA 1
ATOM 623 C C . GLY A 1 82 ? 5.693 7.531 2.134 1.00 96.44 82 GLY A C 1
ATOM 624 O O . GLY A 1 82 ? 6.778 7.596 1.546 1.00 96.44 82 GLY A O 1
ATOM 625 N N . ASN A 1 83 ? 5.545 6.835 3.265 1.00 96.19 83 ASN A N 1
ATOM 626 C CA . ASN A 1 83 ? 6.645 6.088 3.865 1.00 96.19 83 ASN A CA 1
ATOM 627 C C . ASN A 1 83 ? 6.947 4.788 3.095 1.00 96.19 83 ASN A C 1
ATOM 629 O O . ASN A 1 83 ? 6.181 4.364 2.228 1.00 96.19 83 ASN A O 1
ATOM 633 N N . ASN A 1 84 ? 8.074 4.141 3.410 1.00 94.12 84 ASN A N 1
ATOM 634 C CA . ASN A 1 84 ? 8.509 2.883 2.785 1.00 94.12 84 ASN A CA 1
ATOM 635 C C . ASN A 1 84 ? 8.591 2.946 1.249 1.00 94.12 84 ASN A C 1
ATOM 637 O O . ASN A 1 84 ? 8.368 1.953 0.557 1.00 94.12 84 ASN A O 1
ATOM 641 N N . ALA A 1 85 ? 8.918 4.116 0.696 1.00 95.56 85 ALA A N 1
ATOM 642 C CA . ALA A 1 85 ? 9.060 4.288 -0.740 1.00 95.56 85 ALA A CA 1
ATOM 643 C C . ALA A 1 85 ? 10.281 3.526 -1.282 1.00 95.56 85 ALA A C 1
ATOM 645 O O . ALA A 1 85 ? 11.418 3.823 -0.917 1.00 95.56 85 ALA A O 1
ATOM 646 N N . HIS A 1 86 ? 10.058 2.592 -2.202 1.00 94.25 86 HIS A N 1
ATOM 647 C CA . HIS A 1 86 ? 11.114 1.798 -2.828 1.00 94.25 86 HIS A CA 1
ATOM 648 C C . HIS A 1 86 ? 10.775 1.466 -4.283 1.00 94.25 86 HIS A C 1
ATOM 650 O O . HIS A 1 86 ? 9.614 1.499 -4.694 1.00 94.25 86 HIS A O 1
ATOM 656 N N . ALA A 1 87 ? 11.810 1.193 -5.076 1.00 94.19 87 ALA A N 1
ATOM 657 C CA . ALA A 1 87 ? 11.645 0.797 -6.467 1.00 94.19 87 ALA A CA 1
ATOM 658 C C . ALA A 1 87 ? 11.205 -0.672 -6.539 1.00 94.19 87 ALA A C 1
ATOM 660 O O . ALA A 1 87 ? 11.811 -1.532 -5.899 1.00 94.19 87 ALA A O 1
ATOM 661 N N . LEU A 1 88 ? 10.172 -0.950 -7.331 1.00 95.12 88 LEU A N 1
ATOM 662 C CA . LEU A 1 88 ? 9.758 -2.302 -7.697 1.00 95.12 88 LEU A CA 1
ATOM 663 C C . LEU A 1 88 ? 10.495 -2.768 -8.962 1.00 95.12 88 LEU A C 1
ATOM 665 O O . LEU A 1 88 ? 10.822 -3.942 -9.095 1.00 95.12 88 LEU A O 1
ATOM 669 N N . THR A 1 89 ? 10.849 -1.848 -9.862 1.00 94.81 89 THR A N 1
ATOM 670 C CA . THR A 1 89 ? 11.690 -2.143 -11.031 1.00 94.81 89 THR A CA 1
ATOM 671 C C . THR A 1 89 ? 13.057 -1.468 -10.936 1.00 94.81 89 THR A C 1
ATOM 673 O O . THR A 1 89 ? 13.249 -0.476 -10.239 1.00 94.81 89 THR A O 1
ATOM 676 N N . ALA A 1 90 ? 14.026 -2.036 -11.650 1.00 92.88 90 ALA A N 1
ATOM 677 C CA . ALA A 1 90 ? 15.342 -1.441 -11.880 1.00 92.88 90 ALA A CA 1
ATOM 678 C C . ALA A 1 90 ? 15.808 -1.778 -13.305 1.00 92.88 90 ALA A C 1
ATOM 680 O O . ALA A 1 90 ? 16.911 -2.287 -13.524 1.00 92.88 90 ALA A O 1
ATOM 681 N N . TYR A 1 91 ? 14.909 -1.605 -14.273 1.00 92.19 91 TYR A N 1
ATOM 682 C CA . TYR A 1 91 ? 15.094 -2.102 -15.635 1.00 92.19 91 TYR A CA 1
ATOM 683 C C . TYR A 1 91 ? 15.986 -1.218 -16.495 1.00 92.19 91 TYR A C 1
ATOM 685 O O . TYR A 1 91 ? 16.426 -1.670 -17.553 1.00 92.19 91 TYR A O 1
ATOM 693 N N . LYS A 1 92 ? 16.272 0.013 -16.058 1.00 90.19 92 LYS A N 1
ATOM 694 C CA . LYS A 1 92 ? 16.964 1.032 -16.856 1.00 90.19 92 LYS A CA 1
ATOM 695 C C . LYS A 1 92 ? 16.259 1.253 -18.196 1.00 90.19 92 LYS A C 1
ATOM 697 O O . LYS A 1 92 ? 16.893 1.496 -19.219 1.00 90.19 92 LYS A O 1
ATOM 702 N N . SER A 1 93 ? 14.936 1.121 -18.190 1.00 91.62 93 SER A N 1
ATOM 703 C CA . SER A 1 93 ? 14.062 1.337 -19.336 1.00 91.62 93 SER A CA 1
ATOM 704 C C . SER A 1 93 ? 12.730 1.892 -18.855 1.00 91.62 93 SER A C 1
ATOM 706 O O . SER A 1 93 ? 12.374 1.731 -17.692 1.00 91.62 93 SER A O 1
ATOM 708 N N . ILE A 1 94 ? 12.009 2.559 -19.751 1.00 92.88 94 ILE A N 1
ATOM 709 C CA . ILE A 1 94 ? 10.754 3.230 -19.427 1.00 92.88 94 ILE A CA 1
ATOM 710 C C . ILE A 1 94 ? 9.720 2.197 -18.971 1.00 92.88 94 ILE A C 1
ATOM 712 O O . ILE A 1 94 ? 9.412 1.249 -19.701 1.00 92.88 94 ILE A O 1
ATOM 716 N N . VAL A 1 95 ? 9.137 2.444 -17.798 1.00 95.06 95 VAL A N 1
ATOM 717 C CA . VAL A 1 95 ? 7.886 1.820 -17.363 1.00 95.06 95 VAL A CA 1
ATOM 718 C C . VAL A 1 95 ? 6.797 2.867 -17.148 1.00 95.06 95 VAL A C 1
ATOM 720 O O . VAL A 1 95 ? 7.072 4.014 -16.783 1.00 95.06 95 VAL A O 1
ATOM 723 N N . MET A 1 96 ? 5.549 2.498 -17.423 1.00 95.94 96 MET A N 1
ATOM 724 C CA . MET A 1 96 ? 4.405 3.412 -17.399 1.00 95.94 96 MET A CA 1
ATOM 725 C C . MET A 1 96 ? 3.127 2.716 -16.925 1.00 95.94 96 MET A C 1
ATOM 727 O O . MET A 1 96 ? 3.050 1.490 -16.903 1.00 95.94 96 MET A O 1
ATOM 731 N N . THR A 1 97 ? 2.128 3.535 -16.575 1.00 96.44 97 THR A N 1
ATOM 732 C CA . THR A 1 97 ? 0.726 3.124 -16.357 1.00 96.44 97 THR A CA 1
ATOM 733 C C . THR A 1 97 ? 0.534 1.944 -15.390 1.00 96.44 97 THR A C 1
ATOM 735 O O . THR A 1 97 ? -0.068 0.940 -15.770 1.00 96.44 97 THR A O 1
ATOM 738 N N . PRO A 1 98 ? 1.020 2.035 -14.134 1.00 97.81 98 PRO A N 1
ATOM 739 C CA . PRO A 1 98 ? 0.814 0.968 -13.164 1.00 97.81 98 PRO A CA 1
ATOM 740 C C . PRO A 1 98 ? -0.666 0.798 -12.801 1.00 97.81 98 PRO A C 1
ATOM 742 O O . PRO A 1 98 ? -1.386 1.780 -12.616 1.00 97.81 98 PRO A O 1
ATOM 745 N N . ALA A 1 99 ? -1.093 -0.451 -12.639 1.00 97.94 99 ALA A N 1
ATOM 746 C CA . ALA A 1 99 ? -2.421 -0.837 -12.184 1.00 97.94 99 ALA A CA 1
ATOM 747 C C . ALA A 1 99 ? -2.321 -1.979 -11.165 1.00 97.94 99 ALA A C 1
ATOM 749 O O . ALA A 1 99 ? -1.669 -2.993 -11.411 1.00 97.94 99 ALA A O 1
ATOM 750 N N . TRP A 1 100 ? -2.972 -1.810 -10.016 1.00 97.81 100 TRP A N 1
ATOM 751 C CA . TRP A 1 100 ? -3.026 -2.822 -8.962 1.00 97.81 100 TRP A CA 1
ATOM 752 C C . TRP A 1 100 ? -3.961 -3.976 -9.330 1.00 97.81 100 TRP A C 1
ATOM 754 O O . TRP A 1 100 ? -5.033 -3.761 -9.900 1.00 97.81 100 TRP A O 1
ATOM 764 N N . SER A 1 101 ? -3.597 -5.195 -8.939 1.00 96.62 101 SER A N 1
ATOM 765 C CA . SER A 1 101 ? -4.558 -6.293 -8.841 1.00 96.62 101 SER A CA 1
ATOM 766 C C . SER A 1 101 ? -5.583 -6.015 -7.728 1.00 96.62 101 SER A C 1
ATOM 768 O O . SER A 1 101 ? -5.262 -5.316 -6.764 1.00 96.62 101 SER A O 1
ATOM 770 N N . PRO A 1 102 ? -6.807 -6.577 -7.800 1.00 95.25 102 PRO A N 1
ATOM 771 C CA . PRO A 1 102 ? -7.843 -6.352 -6.784 1.00 95.25 102 PRO A 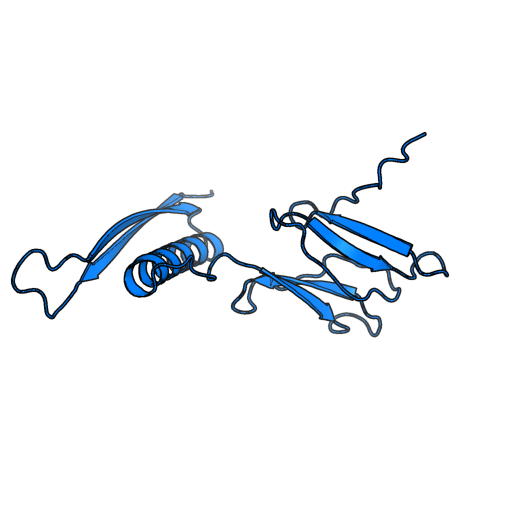CA 1
ATOM 772 C C . PRO A 1 102 ? -7.444 -6.766 -5.358 1.00 95.25 102 PRO A C 1
ATOM 774 O O . PRO A 1 102 ? -7.953 -6.203 -4.394 1.00 95.25 102 PRO A O 1
ATOM 777 N N . ASP A 1 103 ? -6.539 -7.741 -5.227 1.00 93.81 103 ASP A N 1
ATOM 778 C CA .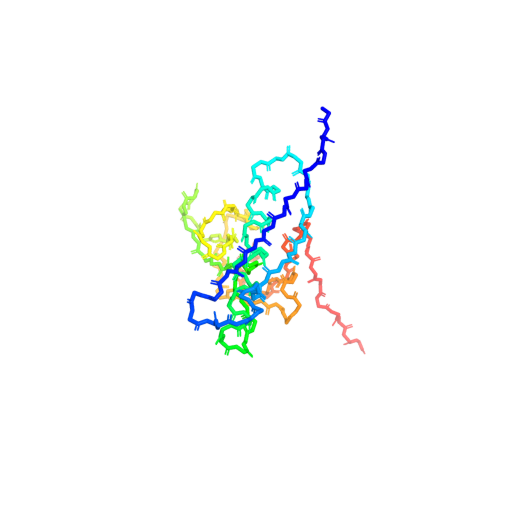 ASP A 1 103 ? -5.975 -8.200 -3.949 1.00 93.81 103 ASP A CA 1
ATOM 779 C C . ASP A 1 103 ? -4.855 -7.281 -3.408 1.00 93.81 103 ASP A C 1
ATOM 781 O O . ASP A 1 103 ? -4.428 -7.437 -2.267 1.00 93.81 103 ASP A O 1
ATOM 785 N N . GLY A 1 104 ? -4.379 -6.310 -4.198 1.00 94.69 104 GLY A N 1
ATOM 786 C CA . GLY A 1 104 ? -3.297 -5.392 -3.833 1.00 94.69 104 GLY A CA 1
ATOM 787 C C . GLY A 1 104 ? -1.909 -6.038 -3.741 1.00 94.69 104 GLY A C 1
ATOM 788 O O . GLY A 1 104 ? -0.976 -5.419 -3.228 1.00 94.69 104 GLY A O 1
ATOM 789 N N . GLU A 1 105 ? -1.739 -7.276 -4.203 1.00 95.50 105 GLU A N 1
ATOM 790 C CA . GLU A 1 105 ? -0.457 -7.984 -4.127 1.00 95.50 105 GLU A CA 1
ATOM 791 C C . GLU A 1 105 ? 0.410 -7.798 -5.370 1.00 95.50 105 GLU A C 1
ATOM 793 O O . GLU A 1 105 ? 1.620 -8.014 -5.308 1.00 95.50 105 GLU A O 1
ATOM 798 N N . LYS A 1 106 ? -0.185 -7.431 -6.508 1.00 97.19 106 LYS A N 1
ATOM 799 C CA . LYS A 1 106 ? 0.482 -7.410 -7.812 1.00 97.19 106 LYS A CA 1
ATOM 800 C C . LYS A 1 106 ? 0.249 -6.073 -8.503 1.00 97.19 106 LYS A C 1
ATOM 802 O O . LYS A 1 106 ? -0.791 -5.439 -8.332 1.00 97.19 106 LYS A O 1
ATOM 807 N N . VAL A 1 107 ? 1.220 -5.659 -9.308 1.00 98.00 107 VAL A N 1
ATOM 808 C CA . VAL A 1 107 ? 1.145 -4.456 -10.141 1.00 98.00 107 VAL A CA 1
ATOM 809 C C . VAL A 1 107 ? 1.405 -4.849 -11.585 1.00 98.00 107 VAL A C 1
ATOM 811 O O . VAL A 1 107 ? 2.478 -5.363 -11.900 1.00 98.00 107 VAL A O 1
ATOM 814 N N . ALA A 1 108 ? 0.428 -4.597 -12.452 1.00 97.56 108 ALA A N 1
ATOM 815 C CA . ALA A 1 108 ? 0.590 -4.635 -13.899 1.00 97.56 108 ALA A CA 1
ATOM 816 C C . ALA A 1 108 ? 1.090 -3.273 -14.398 1.00 97.56 108 ALA A C 1
ATOM 818 O O . ALA A 1 108 ? 0.667 -2.241 -13.881 1.00 97.56 108 ALA A O 1
ATOM 819 N N . PHE A 1 109 ? 1.976 -3.246 -15.388 1.00 97.44 109 PHE A N 1
ATOM 820 C CA . PHE A 1 109 ? 2.516 -2.007 -15.957 1.00 97.44 109 PHE A CA 1
ATOM 821 C C . PHE A 1 109 ? 2.996 -2.218 -17.396 1.00 97.44 109 PHE A C 1
ATOM 823 O O . PHE A 1 109 ? 3.275 -3.341 -17.817 1.00 97.44 109 PHE A O 1
ATOM 830 N N . THR A 1 110 ? 3.115 -1.124 -18.149 1.00 97.50 110 THR A N 1
ATOM 831 C CA . THR A 1 110 ? 3.725 -1.138 -19.487 1.00 97.50 110 THR A CA 1
ATOM 832 C C . THR A 1 110 ? 5.240 -1.013 -19.356 1.00 97.50 110 THR A C 1
ATOM 834 O O . THR A 1 110 ? 5.716 -0.111 -18.670 1.00 97.50 110 THR A O 1
ATOM 837 N N . SER A 1 111 ? 5.995 -1.879 -20.025 1.00 96.19 111 SER A N 1
ATOM 838 C CA . SER A 1 111 ? 7.458 -1.977 -19.988 1.00 96.19 111 SER A CA 1
ATOM 839 C C . SER A 1 111 ? 8.037 -1.873 -21.396 1.00 96.19 111 SER A C 1
ATOM 841 O O . SER A 1 111 ? 7.565 -2.535 -22.316 1.00 96.19 111 SER A O 1
ATOM 843 N N . TYR A 1 112 ? 9.090 -1.072 -21.567 1.00 95.44 112 TYR A N 1
ATOM 844 C CA . TYR A 1 112 ? 9.829 -0.941 -22.832 1.00 95.44 112 TYR A CA 1
ATOM 845 C C . TYR A 1 112 ? 11.195 -1.640 -22.795 1.00 95.44 112 TYR A C 1
ATOM 847 O O . TYR A 1 112 ? 12.025 -1.461 -23.691 1.00 95.44 112 TYR A O 1
ATOM 855 N N . ARG A 1 113 ? 11.478 -2.456 -21.769 1.00 94.31 113 ARG A N 1
ATOM 856 C CA . ARG A 1 113 ? 12.814 -3.057 -21.571 1.00 94.31 113 ARG A CA 1
ATOM 857 C C . ARG A 1 113 ? 13.240 -4.021 -22.680 1.00 94.31 113 ARG A C 1
ATOM 859 O O . ARG A 1 113 ? 14.419 -4.330 -22.798 1.00 94.31 113 ARG A O 1
ATOM 866 N N . ARG A 1 114 ? 12.287 -4.497 -23.487 1.00 93.06 114 ARG A N 1
ATOM 867 C CA . ARG A 1 114 ? 12.515 -5.375 -24.648 1.00 93.06 114 ARG A CA 1
ATOM 868 C C . ARG A 1 114 ? 12.582 -4.613 -25.980 1.00 93.06 114 ARG A C 1
ATOM 870 O O . ARG A 1 114 ? 12.593 -5.240 -27.032 1.00 93.06 114 ARG A O 1
ATOM 877 N N . GLY A 1 115 ? 12.600 -3.278 -25.951 1.00 94.00 115 GLY A N 1
ATOM 878 C CA . GLY A 1 115 ? 12.632 -2.414 -27.140 1.00 94.00 115 GLY A CA 1
ATOM 879 C C . GLY A 1 115 ? 11.262 -2.142 -27.775 1.00 94.00 115 GLY A C 1
ATOM 880 O O . GLY A 1 115 ? 11.129 -1.201 -28.550 1.00 94.00 115 GLY A O 1
ATOM 881 N N . ILE A 1 116 ? 10.238 -2.913 -27.408 1.00 94.62 116 ILE A N 1
ATOM 882 C CA . ILE A 1 116 ? 8.829 -2.710 -27.765 1.00 94.62 116 ILE A CA 1
ATOM 883 C C . ILE A 1 116 ? 7.984 -2.666 -26.482 1.00 94.62 116 ILE A C 1
ATOM 885 O O . ILE A 1 116 ? 8.415 -3.243 -25.480 1.00 94.62 116 ILE A O 1
ATOM 889 N N . PRO A 1 117 ? 6.818 -1.992 -26.483 1.00 95.12 117 PRO A N 1
ATOM 890 C CA . PRO A 1 117 ? 5.921 -2.002 -25.332 1.00 95.12 117 PRO A CA 1
ATOM 891 C C . PRO A 1 117 ? 5.373 -3.410 -25.084 1.00 95.12 117 PRO A C 1
ATOM 893 O O . PRO A 1 117 ? 4.826 -4.039 -25.989 1.00 95.12 117 PRO A O 1
ATOM 896 N N . ASP A 1 118 ? 5.499 -3.874 -23.848 1.00 95.06 118 ASP A N 1
ATOM 897 C CA . ASP A 1 118 ? 4.958 -5.141 -23.357 1.00 95.06 118 ASP A CA 1
ATOM 898 C C . ASP A 1 118 ? 4.289 -4.912 -21.996 1.00 95.06 118 ASP A C 1
ATOM 900 O O . ASP A 1 118 ? 4.653 -3.978 -21.276 1.00 95.06 118 ASP A O 1
ATOM 904 N N . ILE A 1 119 ? 3.307 -5.738 -21.640 1.00 95.50 119 ILE A N 1
ATOM 905 C CA . ILE A 1 119 ? 2.692 -5.679 -20.310 1.00 95.50 119 ILE A CA 1
ATOM 906 C C . ILE A 1 119 ? 3.424 -6.673 -19.417 1.00 95.50 119 ILE A C 1
ATOM 908 O O . ILE A 1 119 ? 3.582 -7.842 -19.760 1.00 95.50 119 ILE A O 1
ATOM 912 N N . GLU A 1 120 ? 3.857 -6.218 -18.250 1.00 96.00 120 GLU A N 1
ATOM 913 C CA . GLU A 1 120 ? 4.480 -7.070 -17.242 1.00 96.00 120 GLU A CA 1
ATOM 914 C C . GLU A 1 120 ? 3.728 -6.949 -15.918 1.00 96.00 120 GLU A C 1
ATOM 916 O O . GLU A 1 120 ? 3.106 -5.925 -15.632 1.00 96.00 120 GLU A O 1
ATOM 921 N N . ILE A 1 121 ? 3.766 -8.015 -15.119 1.00 97.19 121 ILE A N 1
ATOM 922 C CA . ILE A 1 121 ? 3.148 -8.069 -13.795 1.00 97.19 121 ILE A CA 1
ATOM 923 C C . ILE A 1 121 ? 4.226 -8.461 -12.788 1.00 97.19 121 ILE A C 1
ATOM 925 O O . ILE A 1 121 ? 4.895 -9.4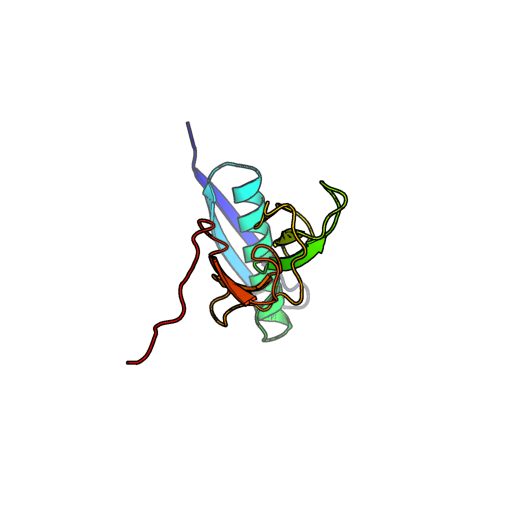80 -12.969 1.00 97.19 121 ILE A O 1
ATOM 929 N N . LEU A 1 122 ? 4.376 -7.676 -11.722 1.00 96.88 122 LEU A N 1
ATOM 930 C CA . LEU A 1 122 ? 5.257 -7.979 -10.591 1.00 96.88 122 LEU A CA 1
ATOM 931 C C . LEU A 1 122 ? 4.447 -8.086 -9.299 1.00 96.88 122 LEU A C 1
ATOM 933 O O . LEU A 1 122 ? 3.515 -7.314 -9.080 1.00 96.88 122 LEU A O 1
ATOM 937 N N . SER A 1 123 ? 4.821 -9.016 -8.423 1.00 96.44 123 SER A N 1
ATOM 938 C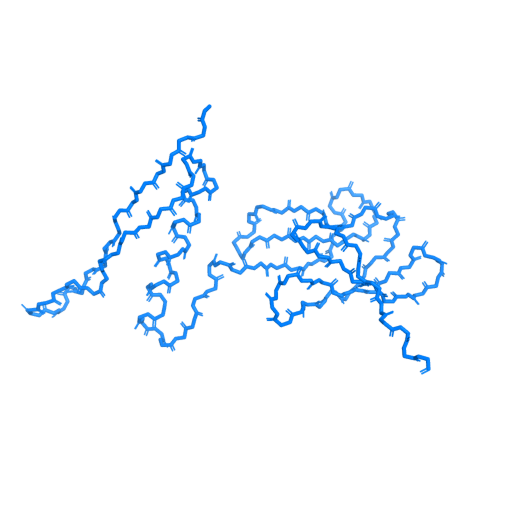 CA . SER A 1 123 ? 4.355 -9.026 -7.031 1.00 96.44 123 SER A CA 1
ATOM 939 C C . SER A 1 123 ? 5.034 -7.912 -6.247 1.00 96.44 123 SER A C 1
ATOM 941 O O . SER A 1 123 ? 6.253 -7.787 -6.285 1.00 96.44 123 SER A O 1
ATOM 943 N N . ARG A 1 124 ? 4.271 -7.138 -5.474 1.00 94.19 124 ARG A N 1
ATOM 944 C CA . ARG A 1 124 ? 4.847 -6.148 -4.552 1.00 94.19 124 ARG A CA 1
ATOM 945 C C . ARG A 1 124 ? 5.502 -6.783 -3.324 1.00 94.19 124 ARG A C 1
ATOM 947 O O . ARG A 1 124 ? 6.227 -6.101 -2.614 1.00 94.19 124 ARG A O 1
ATOM 954 N N . ILE A 1 125 ? 5.174 -8.041 -3.027 1.00 92.31 125 ILE A N 1
ATOM 955 C CA . ILE A 1 125 ? 5.564 -8.718 -1.783 1.00 92.31 125 ILE A CA 1
ATOM 956 C C . ILE A 1 125 ? 6.987 -9.264 -1.893 1.00 92.31 125 ILE A C 1
ATOM 958 O O . ILE A 1 125 ? 7.787 -9.116 -0.975 1.00 92.31 125 ILE A O 1
ATOM 962 N N . ASP A 1 126 ? 7.303 -9.891 -3.025 1.00 93.19 126 ASP A N 1
ATOM 963 C CA . ASP A 1 126 ? 8.576 -10.582 -3.264 1.00 93.19 126 ASP A CA 1
ATOM 964 C C . ASP A 1 126 ? 9.261 -10.173 -4.579 1.00 93.19 126 ASP A C 1
ATOM 966 O O . ASP A 1 126 ? 10.277 -10.757 -4.957 1.00 93.19 126 ASP A O 1
ATOM 970 N N . ASN A 1 127 ? 8.721 -9.170 -5.278 1.00 93.69 127 ASN A N 1
ATOM 971 C CA . ASN A 1 127 ? 9.215 -8.656 -6.556 1.00 93.69 127 ASN A CA 1
ATOM 972 C C . ASN A 1 127 ? 9.351 -9.709 -7.671 1.00 93.69 127 ASN A C 1
ATOM 974 O O . ASN A 1 127 ? 10.150 -9.563 -8.600 1.00 93.69 127 ASN A O 1
ATOM 978 N N . ARG A 1 128 ? 8.588 -10.807 -7.590 1.00 94.81 128 ARG A N 1
ATOM 979 C CA . ARG A 1 128 ? 8.611 -11.852 -8.617 1.00 94.81 128 ARG A CA 1
ATOM 980 C C . ARG A 1 128 ? 7.726 -11.499 -9.816 1.00 94.81 128 ARG A C 1
ATOM 982 O O . ARG A 1 128 ? 6.627 -10.977 -9.615 1.00 94.81 128 ARG A O 1
ATOM 989 N N . PRO A 1 129 ? 8.159 -11.819 -11.052 1.00 94.62 129 PRO A N 1
ATOM 990 C CA . PRO A 1 129 ? 7.337 -11.665 -12.248 1.00 94.62 129 PRO A CA 1
ATOM 991 C C . PRO A 1 129 ? 6.248 -12.734 -12.346 1.00 94.62 129 PRO A C 1
ATOM 993 O O . PRO A 1 129 ? 6.487 -13.903 -12.048 1.00 94.62 129 PRO A O 1
ATOM 996 N N . TYR A 1 130 ? 5.073 -12.327 -12.829 1.00 93.69 130 TYR A N 1
ATOM 997 C CA . TYR A 1 130 ? 3.930 -13.197 -13.100 1.00 93.69 130 TYR A CA 1
ATOM 998 C C . TYR A 1 130 ? 3.697 -13.270 -14.612 1.00 93.69 130 TYR A C 1
ATOM 1000 O O . TYR A 1 130 ? 3.379 -12.250 -15.228 1.00 93.69 130 TYR A O 1
ATOM 1008 N N . PRO A 1 131 ? 3.878 -14.445 -15.238 1.00 86.56 131 PRO A N 1
ATOM 1009 C CA . PRO A 1 131 ? 3.605 -14.609 -16.657 1.00 86.56 131 PRO A CA 1
ATOM 1010 C C . PRO A 1 131 ? 2.096 -14.625 -16.915 1.00 86.56 131 PRO A C 1
ATOM 1012 O O . PRO A 1 131 ? 1.325 -15.154 -16.115 1.00 86.56 131 PRO A O 1
ATOM 1015 N N . PHE A 1 132 ? 1.676 -14.112 -18.070 1.00 79.62 132 PHE A N 1
ATOM 1016 C CA . PHE A 1 132 ? 0.347 -14.421 -18.588 1.00 79.62 132 PHE A CA 1
ATOM 1017 C C . PHE A 1 132 ? 0.286 -15.907 -18.935 1.00 79.62 132 PHE A C 1
ATOM 1019 O O . PHE A 1 132 ? 1.148 -16.409 -19.665 1.00 79.62 132 PHE A O 1
ATOM 1026 N N . GLU A 1 133 ? -0.730 -16.608 -18.435 1.00 71.12 133 GLU A N 1
ATOM 1027 C CA . GLU A 1 133 ? -1.028 -17.950 -18.922 1.00 71.12 133 GLU A CA 1
ATOM 1028 C C . GLU A 1 133 ? -1.343 -17.859 -20.415 1.00 71.12 133 GLU A C 1
ATOM 1030 O O . GLU A 1 133 ? -2.275 -17.174 -20.842 1.00 71.12 133 GLU A O 1
ATOM 1035 N N . ARG A 1 134 ? -0.536 -18.533 -21.236 1.00 60.28 134 ARG A N 1
ATOM 1036 C CA . ARG A 1 134 ? -0.886 -18.743 -22.637 1.00 60.28 134 ARG A CA 1
ATOM 1037 C C . ARG A 1 134 ? -1.942 -19.836 -22.661 1.00 60.28 134 ARG A C 1
ATOM 1039 O O . ARG A 1 134 ? -1.602 -21.005 -22.506 1.00 60.28 134 ARG A O 1
ATOM 1046 N N . ILE A 1 135 ? -3.202 -19.448 -22.833 1.00 59.72 135 ILE A N 1
ATOM 1047 C CA . ILE A 1 135 ? -4.256 -20.399 -23.185 1.00 59.72 135 ILE A CA 1
ATOM 1048 C C . ILE A 1 135 ? -3.920 -20.890 -24.597 1.00 59.72 135 ILE A C 1
ATOM 1050 O O . ILE A 1 135 ? -3.947 -20.106 -25.549 1.00 59.72 135 ILE A O 1
ATOM 1054 N N . GLY A 1 136 ? -3.469 -22.141 -24.679 1.00 60.53 136 GLY A N 1
ATOM 1055 C CA . GLY A 1 136 ? -3.248 -22.864 -25.931 1.00 60.53 136 GLY A CA 1
ATOM 1056 C C . GLY A 1 136 ? -4.529 -23.470 -26.474 1.00 60.53 136 GLY A C 1
ATOM 1057 O O . GLY A 1 136 ? -5.487 -23.632 -25.684 1.00 60.53 136 GLY A O 1
#